Protein AF-A0A7S3HT56-F1 (afdb_monomer_lite)

Foldseek 3Di:
DQDPLLVVLLVCLLVVPQVSNLVSLVVDDCVSQLAADPQR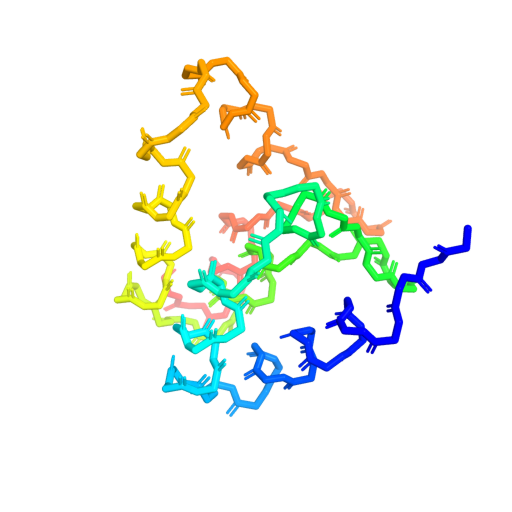DGSLLSNLLVVPVVSNVSSVVSVPPDDDVVSSVVSQCRATNVSDGSVNSNVVNPD

Structure (mmCIF, N/CA/C/O backbone):
data_AF-A0A7S3HT56-F1
#
_entry.id   AF-A0A7S3HT56-F1
#
loop_
_atom_site.group_PDB
_atom_site.id
_atom_site.type_symbol
_atom_site.label_atom_id
_atom_site.label_alt_id
_atom_site.label_comp_id
_atom_site.label_asym_id
_atom_site.label_entity_id
_atom_site.label_seq_id
_atom_site.pdbx_PDB_ins_code
_atom_site.Cartn_x
_atom_site.Cartn_y
_atom_site.Cartn_z
_atom_site.occupancy
_atom_site.B_iso_or_equiv
_atom_site.auth_seq_id
_atom_site.auth_comp_id
_atom_site.auth_asym_id
_atom_site.auth_atom_id
_atom_site.pdbx_PDB_model_num
ATOM 1 N N . MET A 1 1 ? -14.103 -7.664 11.606 1.00 42.84 1 MET A N 1
ATOM 2 C CA . MET A 1 1 ? -14.711 -6.525 10.886 1.00 42.84 1 MET A CA 1
ATOM 3 C C . MET A 1 1 ? -13.570 -5.632 10.445 1.00 42.84 1 MET A C 1
ATOM 5 O O . MET A 1 1 ? -12.771 -5.279 11.302 1.00 42.84 1 MET A O 1
ATOM 9 N N . GLN A 1 2 ? -13.419 -5.348 9.150 1.00 51.47 2 GLN A N 1
ATOM 10 C CA . GLN A 1 2 ? -12.396 -4.388 8.727 1.00 51.47 2 GLN A CA 1
ATOM 11 C C . GLN A 1 2 ? -12.743 -3.013 9.307 1.00 51.47 2 GLN A C 1
ATOM 13 O O . GLN A 1 2 ? -13.904 -2.601 9.291 1.00 51.47 2 GLN A O 1
ATOM 18 N N . SER A 1 3 ? -11.753 -2.361 9.908 1.00 60.56 3 SER A N 1
ATOM 19 C CA . SER A 1 3 ? -11.922 -1.093 10.607 1.00 60.56 3 SER A CA 1
ATOM 20 C C . SER A 1 3 ? -12.313 0.010 9.600 1.00 60.56 3 SER A C 1
ATOM 22 O O . SER A 1 3 ? -11.845 -0.003 8.462 1.00 60.56 3 SER A O 1
ATOM 24 N N . PRO A 1 4 ? -13.159 0.997 9.953 1.00 67.25 4 PRO A N 1
ATOM 25 C CA . PRO A 1 4 ? -13.517 2.091 9.035 1.00 67.25 4 PRO A CA 1
ATOM 26 C C . PRO A 1 4 ? -12.287 2.860 8.522 1.00 67.25 4 PRO A C 1
ATOM 28 O O . PRO A 1 4 ? -12.292 3.403 7.420 1.00 67.25 4 PRO A O 1
ATOM 31 N N . THR A 1 5 ? -11.197 2.826 9.283 1.00 69.44 5 THR A N 1
ATOM 32 C CA . THR A 1 5 ? -9.899 3.380 8.900 1.00 69.44 5 THR A CA 1
ATOM 33 C C . THR A 1 5 ? -9.133 2.585 7.866 1.00 69.44 5 THR A C 1
ATOM 35 O O . THR A 1 5 ? -8.424 3.206 7.086 1.00 69.44 5 THR A O 1
ATOM 38 N N . PHE A 1 6 ? -9.288 1.262 7.800 1.00 75.19 6 PHE A N 1
ATOM 39 C CA . PHE A 1 6 ? -8.730 0.479 6.697 1.00 75.19 6 PHE A CA 1
ATOM 40 C C . PHE A 1 6 ? -9.241 1.021 5.353 1.00 75.19 6 PHE A C 1
ATOM 42 O O . PHE A 1 6 ? -8.472 1.266 4.426 1.00 75.19 6 PHE A O 1
ATOM 49 N N . LYS A 1 7 ? -10.545 1.309 5.286 1.00 78.12 7 LYS A N 1
ATOM 50 C CA . LYS A 1 7 ? -11.187 1.844 4.083 1.00 78.12 7 LYS A CA 1
ATOM 51 C C . LYS A 1 7 ? -10.696 3.257 3.742 1.00 78.12 7 LYS A C 1
ATOM 53 O O . LYS A 1 7 ? -10.509 3.564 2.570 1.00 78.12 7 LYS A O 1
ATOM 58 N N . GLN A 1 8 ? -10.459 4.094 4.756 1.00 82.56 8 GLN A N 1
ATOM 59 C CA . GLN A 1 8 ? -9.890 5.436 4.579 1.00 82.56 8 GLN A CA 1
ATOM 60 C C . GLN A 1 8 ? -8.435 5.389 4.102 1.00 82.56 8 GLN A C 1
ATOM 62 O O . GLN A 1 8 ? -8.077 6.127 3.191 1.00 82.56 8 GLN A O 1
ATOM 67 N N . LEU A 1 9 ? -7.621 4.489 4.658 1.00 80.44 9 LEU A N 1
ATOM 68 C CA . LEU A 1 9 ? -6.231 4.298 4.247 1.00 80.44 9 LEU A CA 1
ATOM 69 C C . LEU A 1 9 ? -6.145 3.833 2.787 1.00 80.44 9 LEU A C 1
ATOM 71 O O . LEU A 1 9 ? -5.378 4.388 2.008 1.00 80.44 9 LEU A O 1
ATOM 75 N N . PHE A 1 10 ? -6.988 2.876 2.387 1.00 81.62 10 PHE A N 1
ATOM 76 C CA . PHE A 1 10 ? -7.079 2.441 0.991 1.00 81.62 10 PHE A CA 1
ATOM 77 C C . PHE A 1 10 ? -7.518 3.558 0.047 1.00 81.62 10 PHE A C 1
ATOM 79 O O . PHE A 1 10 ? -6.974 3.674 -1.048 1.00 81.62 10 PHE A O 1
ATOM 86 N N . ALA A 1 11 ? -8.484 4.383 0.455 1.00 84.50 11 ALA A N 1
ATOM 87 C CA . ALA A 1 11 ? -8.911 5.526 -0.342 1.00 84.50 11 ALA A CA 1
ATOM 88 C C . ALA A 1 11 ? -7.770 6.538 -0.531 1.00 84.50 11 ALA A C 1
ATOM 90 O O . ALA A 1 11 ? -7.527 6.950 -1.661 1.00 84.50 11 ALA A O 1
ATOM 91 N N . ALA A 1 12 ? -7.034 6.858 0.539 1.00 85.81 12 ALA A N 1
ATOM 92 C CA . ALA A 1 12 ? -5.901 7.779 0.496 1.00 85.81 12 ALA A CA 1
ATOM 93 C C . ALA A 1 12 ? -4.756 7.262 -0.397 1.00 85.81 12 ALA A C 1
ATOM 95 O O . ALA A 1 12 ? -4.175 8.015 -1.173 1.00 85.81 12 ALA A O 1
ATOM 96 N N . VAL A 1 13 ? -4.472 5.954 -0.370 1.00 82.50 13 VAL A N 1
ATOM 97 C CA . VAL A 1 13 ? -3.486 5.351 -1.284 1.00 82.50 13 VAL A CA 1
ATOM 98 C C . VAL A 1 13 ? -3.975 5.323 -2.729 1.00 82.50 13 VAL A C 1
ATOM 100 O O . VAL A 1 13 ? -3.199 5.632 -3.630 1.00 82.50 13 VAL A O 1
ATOM 103 N N . LYS A 1 14 ? -5.258 5.024 -2.972 1.00 82.25 14 LYS A N 1
ATOM 104 C CA . LYS A 1 14 ? -5.842 5.101 -4.323 1.00 82.25 14 LYS A CA 1
ATOM 105 C C . LYS A 1 14 ? -5.801 6.523 -4.884 1.00 82.25 14 LYS A C 1
ATOM 107 O O . LYS A 1 14 ? -5.596 6.674 -6.083 1.00 82.25 14 LYS A O 1
ATOM 112 N N . SER A 1 15 ? -5.962 7.548 -4.047 1.00 83.81 15 SER A N 1
ATOM 113 C CA . SER A 1 15 ? -5.856 8.950 -4.466 1.00 83.81 15 SER A CA 1
ATOM 114 C C . SER A 1 15 ? -4.420 9.479 -4.536 1.00 83.81 15 SER A C 1
ATOM 116 O O . SER A 1 15 ? -4.223 10.566 -5.069 1.00 83.81 15 SER A O 1
ATOM 118 N N . GLY A 1 16 ? -3.428 8.746 -4.015 1.00 80.31 16 GLY A N 1
ATOM 119 C CA . GLY A 1 16 ? -2.034 9.202 -3.934 1.00 80.31 16 GLY A CA 1
ATOM 120 C C . GLY A 1 16 ? -1.788 10.274 -2.863 1.00 80.31 16 GLY A C 1
ATOM 121 O O . GLY A 1 16 ? -0.829 11.033 -2.961 1.00 80.31 16 GLY A O 1
ATOM 122 N N . ASP A 1 17 ? -2.650 10.360 -1.848 1.00 85.31 17 ASP A N 1
ATOM 123 C CA . ASP A 1 17 ? -2.548 11.358 -0.780 1.00 85.31 17 ASP A CA 1
ATOM 124 C C . ASP A 1 17 ? -1.526 10.921 0.282 1.00 85.31 17 ASP A C 1
ATOM 126 O O . ASP A 1 17 ? -1.825 10.151 1.200 1.00 85.31 17 ASP A O 1
ATOM 130 N N . VAL A 1 18 ? -0.286 11.389 0.118 1.00 81.44 18 VAL A N 1
ATOM 131 C CA . VAL A 1 18 ? 0.860 10.999 0.956 1.00 81.44 18 VAL A CA 1
ATOM 132 C C . VAL A 1 18 ? 0.698 11.460 2.400 1.00 81.44 18 VAL A C 1
ATOM 134 O O . VAL A 1 18 ? 0.987 10.696 3.320 1.00 81.44 18 VAL A O 1
ATOM 137 N N . GLU A 1 19 ? 0.207 12.683 2.612 1.00 83.06 19 GLU A N 1
ATOM 138 C CA . GLU A 1 19 ? 0.042 13.260 3.951 1.00 83.06 19 GLU A CA 1
ATOM 139 C C . GLU A 1 19 ? -1.058 12.545 4.737 1.00 83.06 19 GLU A C 1
ATOM 141 O O . GLU A 1 19 ? -0.882 12.239 5.925 1.00 83.06 19 GLU A O 1
ATOM 146 N N . ALA A 1 20 ? -2.182 12.233 4.082 1.00 83.56 20 ALA A N 1
ATOM 147 C CA . ALA A 1 20 ? -3.247 11.460 4.708 1.00 83.56 20 ALA A CA 1
ATOM 148 C C . ALA A 1 20 ? -2.756 10.060 5.090 1.00 83.56 20 ALA A C 1
ATOM 150 O O . ALA A 1 20 ? -3.065 9.570 6.179 1.00 83.56 20 ALA A O 1
ATOM 151 N N . VAL A 1 21 ? -1.953 9.425 4.234 1.00 80.25 21 VAL A N 1
ATOM 152 C CA . VAL A 1 21 ? -1.380 8.101 4.496 1.00 80.25 21 VAL A CA 1
ATOM 153 C C . VAL A 1 21 ? -0.377 8.140 5.637 1.00 80.25 21 VAL A C 1
ATOM 155 O O . VAL A 1 21 ? -0.496 7.327 6.550 1.00 80.25 21 VAL A O 1
ATOM 158 N N . GLU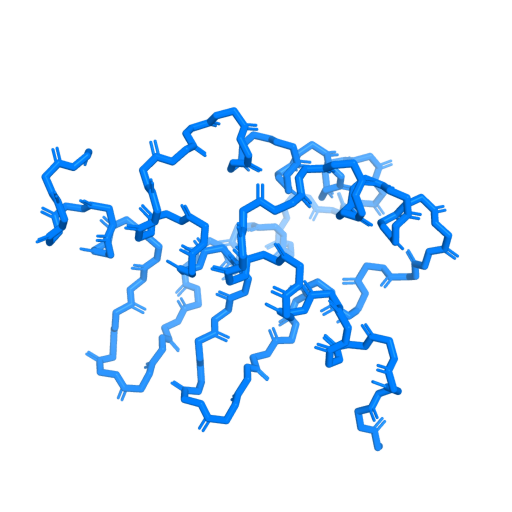 A 1 22 ? 0.549 9.099 5.663 1.00 78.81 22 GLU A N 1
ATOM 159 C CA . GLU A 1 22 ? 1.465 9.285 6.794 1.00 78.81 22 GLU A CA 1
ATOM 160 C C . GLU A 1 22 ? 0.717 9.499 8.109 1.00 78.81 22 GLU A C 1
ATOM 162 O O . GLU A 1 22 ? 1.040 8.876 9.126 1.00 78.81 22 GLU A O 1
ATOM 167 N N . SER A 1 23 ? -0.302 10.358 8.093 1.00 81.62 23 SER A N 1
ATOM 168 C CA . SER A 1 23 ? -1.115 10.648 9.271 1.00 81.62 23 SER A CA 1
ATOM 169 C C . SER A 1 23 ? -1.831 9.389 9.755 1.00 81.62 23 SER A C 1
ATOM 171 O O . SER A 1 23 ? -1.740 9.033 10.928 1.00 81.62 23 SER A O 1
ATOM 173 N N . LEU A 1 24 ? -2.483 8.650 8.856 1.00 78.06 24 LEU A N 1
ATOM 174 C CA . LEU A 1 24 ? -3.187 7.411 9.191 1.00 78.06 24 LEU A CA 1
ATOM 175 C C . LEU A 1 24 ? -2.230 6.309 9.676 1.00 78.06 24 LEU A C 1
ATOM 177 O O . LEU A 1 24 ? -2.560 5.603 10.632 1.00 78.06 24 LEU A O 1
ATOM 181 N N . LEU A 1 25 ? -1.037 6.197 9.083 1.00 75.38 25 LEU A N 1
ATOM 182 C CA . LEU A 1 25 ? 0.000 5.236 9.475 1.00 75.38 25 LEU A CA 1
ATOM 183 C C . LEU A 1 25 ? 0.628 5.569 10.834 1.00 75.38 25 LEU A C 1
ATOM 185 O O . LEU A 1 25 ? 0.936 4.659 11.601 1.00 75.38 25 LEU A O 1
ATOM 189 N N . ARG A 1 26 ? 0.785 6.855 11.180 1.00 71.50 26 ARG A N 1
ATOM 190 C CA . ARG A 1 26 ? 1.278 7.275 12.506 1.00 71.50 26 ARG A CA 1
ATOM 191 C C . ARG A 1 26 ? 0.313 6.927 13.632 1.00 71.50 26 ARG A C 1
ATOM 193 O O . ARG A 1 26 ? 0.752 6.636 14.743 1.00 71.50 26 ARG A O 1
ATOM 200 N N . ILE A 1 27 ? -0.988 6.993 13.361 1.00 64.62 27 ILE A N 1
ATOM 201 C CA . ILE A 1 27 ? -2.027 6.868 14.386 1.00 64.62 27 ILE A CA 1
ATOM 202 C C . ILE A 1 27 ? -2.414 5.393 14.618 1.00 64.62 27 ILE A C 1
ATOM 204 O O . ILE A 1 27 ? -2.976 5.081 15.670 1.00 64.62 27 ILE A O 1
ATOM 208 N N . LYS A 1 28 ? -2.141 4.465 13.681 1.00 64.81 28 LYS A N 1
ATOM 209 C CA . LYS A 1 28 ? -2.742 3.115 13.711 1.00 64.81 28 LYS A CA 1
ATOM 210 C C . LYS A 1 28 ? -1.810 1.920 13.551 1.00 64.81 28 LYS A C 1
ATOM 212 O O . LYS A 1 28 ? -0.671 2.003 13.109 1.00 64.81 28 LYS A O 1
ATOM 217 N N . SER A 1 29 ? -2.338 0.774 13.989 1.00 63.84 29 SER A N 1
ATOM 218 C CA . SER A 1 29 ? -1.645 -0.509 14.003 1.00 63.84 29 SER A CA 1
ATOM 219 C C . SER A 1 29 ? -1.400 -1.043 12.598 1.00 63.84 29 SER A C 1
ATOM 221 O O . SER A 1 29 ? -2.287 -1.081 11.751 1.00 63.84 29 SER A O 1
ATOM 223 N N . MET A 1 30 ? -0.200 -1.583 12.414 1.00 63.25 30 MET A N 1
ATOM 224 C CA . MET A 1 30 ? 0.301 -2.138 11.154 1.00 63.25 30 MET A CA 1
ATOM 225 C C . MET A 1 30 ? -0.556 -3.269 10.574 1.00 63.25 30 MET A C 1
ATOM 227 O O . MET A 1 30 ? -0.468 -3.542 9.384 1.00 63.25 30 MET A O 1
ATOM 231 N N . GLN A 1 31 ? -1.424 -3.892 11.379 1.00 63.72 31 GLN A N 1
ATOM 232 C CA . GLN A 1 31 ? -2.386 -4.895 10.911 1.00 63.72 31 GLN A CA 1
ATOM 233 C C . GLN A 1 31 ? -3.281 -4.380 9.776 1.00 63.72 31 GLN A C 1
ATOM 235 O O . GLN A 1 31 ? -3.583 -5.150 8.869 1.00 63.72 31 GLN A O 1
ATOM 240 N N . ASP A 1 32 ? -3.642 -3.093 9.776 1.00 67.62 32 ASP A N 1
ATOM 241 C CA . ASP A 1 32 ? -4.469 -2.510 8.711 1.00 67.62 32 ASP A CA 1
ATOM 242 C C . ASP A 1 32 ? -3.677 -2.339 7.395 1.00 67.62 32 ASP A C 1
ATOM 244 O O . ASP A 1 32 ? -4.268 -2.357 6.318 1.00 67.62 32 ASP A O 1
ATOM 248 N N . VAL A 1 33 ? -2.341 -2.237 7.459 1.00 69.25 33 VAL A N 1
ATOM 249 C CA . VAL A 1 33 ? -1.458 -2.080 6.285 1.00 69.25 33 VAL A CA 1
ATOM 250 C C . VAL A 1 33 ? -1.328 -3.393 5.515 1.00 69.25 33 VAL A C 1
ATOM 252 O O . VAL A 1 33 ? -1.297 -3.392 4.291 1.00 69.25 33 VAL A O 1
ATOM 255 N N . PHE A 1 34 ? -1.316 -4.522 6.228 1.00 72.69 34 PHE A N 1
ATOM 256 C CA . PHE A 1 34 ? -1.206 -5.867 5.649 1.00 72.69 34 PHE A CA 1
ATOM 257 C C . PHE A 1 34 ? -2.511 -6.404 5.048 1.00 72.69 34 PHE A C 1
ATOM 259 O O . PHE A 1 34 ? -2.533 -7.505 4.496 1.00 72.69 34 PHE A O 1
ATOM 266 N N . CYS A 1 35 ? -3.608 -5.660 5.175 1.00 76.50 35 CYS A N 1
ATOM 267 C CA . CYS A 1 35 ? -4.911 -6.095 4.705 1.00 76.50 35 CYS A CA 1
ATOM 268 C C . CYS A 1 35 ? -5.071 -5.897 3.191 1.00 76.50 35 CYS A C 1
ATOM 270 O O . CYS A 1 35 ? -4.507 -4.984 2.588 1.00 76.50 35 CYS A O 1
ATOM 272 N N . GLN A 1 36 ? -5.894 -6.757 2.597 1.00 82.19 36 GLN A N 1
ATOM 273 C CA . GLN A 1 36 ? -6.301 -6.674 1.200 1.00 82.19 36 GLN A CA 1
ATOM 274 C C . GLN A 1 36 ? -7.683 -6.018 1.084 1.00 82.19 36 GLN A C 1
ATOM 276 O O . GLN A 1 36 ? -8.528 -6.198 1.972 1.00 82.19 36 GLN A O 1
ATOM 281 N N . ASP A 1 37 ? -7.923 -5.276 0.001 1.00 81.44 37 ASP A N 1
ATOM 282 C CA . ASP A 1 37 ? -9.255 -4.765 -0.328 1.00 81.44 37 ASP A CA 1
ATOM 283 C C . ASP A 1 37 ? -10.152 -5.818 -0.995 1.00 81.44 37 ASP A C 1
ATOM 285 O O . ASP A 1 37 ? -9.872 -7.019 -1.013 1.00 81.44 37 ASP A O 1
ATOM 289 N N . GLN A 1 38 ? -11.288 -5.354 -1.512 1.00 82.44 38 GLN A N 1
ATOM 290 C CA . GLN A 1 38 ? -12.292 -6.180 -2.177 1.00 82.44 38 GLN A CA 1
ATOM 291 C C . GLN A 1 38 ? -11.763 -6.871 -3.442 1.00 82.44 38 GLN A C 1
ATOM 293 O O . GLN A 1 38 ? -12.263 -7.937 -3.801 1.00 82.44 38 GLN A O 1
ATOM 298 N N . ASP A 1 39 ? -10.733 -6.314 -4.079 1.00 81.00 39 ASP A N 1
ATOM 299 C CA . ASP A 1 39 ? -10.049 -6.894 -5.234 1.00 81.00 39 ASP A CA 1
ATOM 300 C C . ASP A 1 39 ? -8.824 -7.713 -4.823 1.00 81.00 39 ASP A C 1
ATOM 302 O O . ASP A 1 39 ? -7.965 -8.031 -5.640 1.00 81.00 39 ASP A O 1
ATOM 306 N N . LYS A 1 40 ? -8.745 -8.095 -3.544 1.00 84.50 40 LYS A N 1
ATOM 307 C CA . LYS A 1 40 ? -7.577 -8.740 -2.941 1.00 84.50 40 LYS A CA 1
ATOM 308 C C . LYS A 1 40 ? -6.297 -7.910 -3.104 1.00 84.50 40 LYS A C 1
ATOM 310 O O . LYS A 1 40 ? -5.208 -8.415 -2.838 1.00 84.50 40 LYS A O 1
ATOM 315 N N . ASP A 1 41 ? -6.401 -6.649 -3.505 1.00 83.56 41 ASP A N 1
ATOM 316 C CA . ASP A 1 41 ? -5.234 -5.823 -3.711 1.00 83.56 41 ASP A CA 1
ATOM 317 C C . ASP A 1 41 ? -4.771 -5.282 -2.374 1.00 83.56 41 ASP A C 1
ATOM 319 O O . ASP A 1 41 ? -5.535 -4.839 -1.517 1.00 83.56 41 ASP A O 1
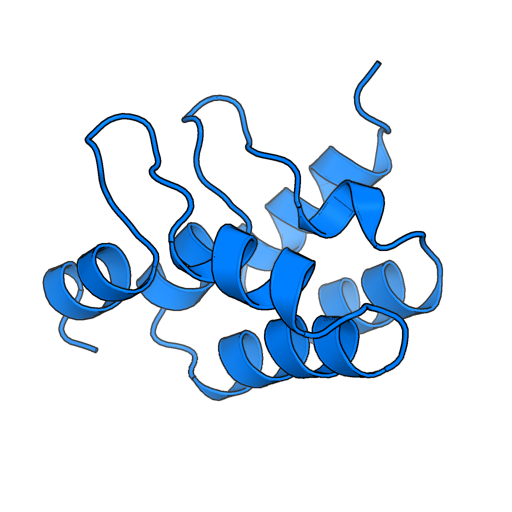ATOM 323 N N . THR A 1 42 ? -3.470 -5.357 -2.192 1.00 84.00 42 THR A N 1
ATOM 324 C CA . THR A 1 42 ? -2.787 -4.828 -1.033 1.00 84.00 42 THR A CA 1
ATOM 325 C C . THR A 1 42 ? -2.482 -3.349 -1.265 1.00 84.00 42 THR A C 1
ATOM 327 O O . THR A 1 42 ? -2.272 -2.928 -2.403 1.00 84.00 42 THR A O 1
ATOM 330 N N . LEU A 1 43 ? -2.343 -2.562 -0.195 1.00 81.31 43 LEU A N 1
ATOM 331 C CA . LEU A 1 43 ? -1.859 -1.174 -0.264 1.00 81.31 43 LEU A CA 1
ATOM 332 C C . LEU A 1 43 ? -0.582 -1.033 -1.106 1.00 81.31 43 LEU A C 1
ATOM 334 O O . LEU A 1 43 ? -0.461 -0.106 -1.903 1.00 81.31 43 LEU A O 1
ATOM 338 N N . LEU A 1 44 ? 0.337 -1.997 -0.985 1.00 83.88 44 LEU A N 1
ATOM 339 C CA . LEU A 1 44 ? 1.566 -2.031 -1.773 1.00 83.88 44 LEU A CA 1
ATOM 340 C C . LEU A 1 44 ? 1.319 -2.237 -3.281 1.00 83.88 44 LEU A C 1
ATOM 342 O O . LEU A 1 44 ? 2.037 -1.663 -4.092 1.00 83.88 44 LEU A O 1
ATOM 346 N N . ILE A 1 45 ? 0.313 -3.037 -3.659 1.00 85.19 45 ILE A N 1
ATOM 347 C CA . ILE A 1 45 ? -0.049 -3.285 -5.065 1.00 85.19 45 ILE A CA 1
ATOM 348 C C . ILE A 1 45 ? -0.580 -1.999 -5.700 1.00 85.19 45 ILE A C 1
ATOM 350 O O . ILE A 1 45 ? -0.145 -1.622 -6.787 1.00 85.19 45 ILE A O 1
ATOM 354 N N . ILE A 1 46 ? -1.462 -1.296 -4.987 1.00 84.69 46 ILE A N 1
ATOM 355 C CA . ILE A 1 46 ? -2.043 -0.032 -5.449 1.00 84.69 46 ILE A CA 1
ATOM 356 C C . ILE A 1 46 ? -0.959 1.043 -5.572 1.00 84.69 46 ILE A C 1
ATOM 358 O O . ILE A 1 46 ? -0.845 1.682 -6.615 1.00 84.69 46 ILE A O 1
ATOM 362 N N . ALA A 1 47 ? -0.125 1.208 -4.541 1.00 83.69 47 ALA A N 1
ATOM 363 C CA . ALA A 1 47 ? 0.961 2.186 -4.547 1.00 83.69 47 ALA A CA 1
ATOM 364 C C . ALA A 1 47 ? 1.967 1.935 -5.683 1.00 83.69 47 ALA A C 1
ATOM 366 O O . ALA A 1 47 ? 2.379 2.872 -6.362 1.00 83.69 47 ALA A O 1
ATOM 367 N N . ALA A 1 48 ? 2.322 0.672 -5.934 1.00 85.06 48 ALA A N 1
ATOM 368 C CA . ALA A 1 48 ? 3.210 0.312 -7.035 1.00 85.06 48 ALA A CA 1
ATOM 369 C C . ALA A 1 48 ? 2.588 0.596 -8.409 1.00 85.06 48 ALA A C 1
ATOM 371 O O . ALA A 1 48 ? 3.276 1.070 -9.309 1.00 85.06 48 ALA A O 1
ATOM 372 N N . GLY A 1 49 ? 1.280 0.371 -8.559 1.00 82.12 49 GLY A N 1
ATOM 373 C CA . GLY A 1 49 ? 0.542 0.736 -9.767 1.00 82.12 49 GLY A CA 1
ATOM 374 C C . GLY A 1 49 ? 0.490 2.246 -10.034 1.00 82.12 49 GLY A C 1
ATOM 375 O O . GLY A 1 49 ? 0.341 2.644 -11.187 1.00 82.12 49 GLY A O 1
ATOM 376 N N . ASN A 1 50 ? 0.648 3.080 -9.003 1.00 80.94 50 ASN A N 1
ATOM 377 C CA . ASN A 1 50 ? 0.740 4.535 -9.150 1.00 80.94 50 ASN A CA 1
ATOM 378 C C . ASN A 1 50 ? 2.150 5.014 -9.540 1.00 80.94 50 ASN A C 1
ATOM 380 O O . ASN A 1 50 ? 2.321 6.192 -9.842 1.00 80.94 50 ASN A O 1
ATOM 384 N N . GLY A 1 51 ? 3.161 4.137 -9.510 1.00 78.31 51 GLY A N 1
ATOM 385 C CA . GLY A 1 51 ? 4.538 4.477 -9.885 1.00 78.31 51 GLY A CA 1
ATOM 386 C C . GLY A 1 51 ? 5.289 5.354 -8.894 1.00 78.31 51 GLY A C 1
ATOM 387 O O . GLY A 1 51 ? 6.409 5.786 -9.168 1.00 78.31 51 GLY A O 1
ATOM 388 N N . ASP A 1 52 ? 4.697 5.627 -7.735 1.00 77.38 52 ASP A N 1
ATOM 389 C CA 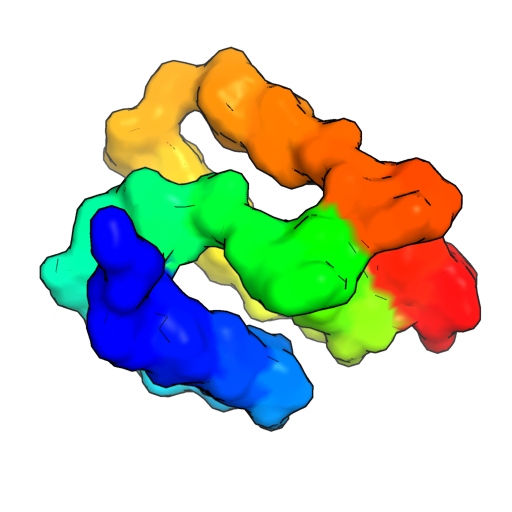. ASP A 1 52 ? 5.295 6.519 -6.757 1.00 77.38 52 ASP A CA 1
ATOM 390 C C . ASP A 1 52 ? 6.243 5.743 -5.833 1.00 77.38 52 ASP A C 1
ATOM 392 O O . ASP A 1 52 ? 5.877 5.225 -4.775 1.00 77.38 52 ASP A O 1
ATOM 396 N N . ALA A 1 53 ? 7.505 5.651 -6.256 1.00 77.44 53 ALA A N 1
ATOM 397 C CA . ALA A 1 53 ? 8.557 4.979 -5.499 1.00 77.44 53 ALA A CA 1
ATOM 398 C C . ALA A 1 53 ? 8.779 5.597 -4.106 1.00 77.44 53 ALA A C 1
ATOM 400 O O . ALA A 1 53 ? 9.151 4.883 -3.172 1.00 77.44 53 ALA A O 1
ATOM 401 N N . LYS A 1 54 ? 8.537 6.908 -3.933 1.00 77.56 54 LYS A N 1
ATOM 402 C CA . LYS A 1 54 ? 8.631 7.553 -2.613 1.00 77.56 54 LYS A CA 1
ATOM 403 C C . LYS A 1 54 ? 7.521 7.052 -1.705 1.00 77.56 54 LYS A C 1
ATOM 405 O O . LYS A 1 54 ? 7.783 6.696 -0.560 1.00 77.56 54 LYS A O 1
ATOM 410 N N . PHE A 1 55 ? 6.315 6.958 -2.244 1.00 76.88 55 PHE A N 1
ATOM 411 C CA . PHE A 1 55 ? 5.157 6.417 -1.548 1.00 76.88 55 PHE A CA 1
ATOM 412 C C . PHE A 1 55 ? 5.352 4.954 -1.141 1.00 76.88 55 PHE A C 1
ATOM 414 O O . PHE A 1 55 ? 5.045 4.558 -0.016 1.00 76.88 55 PHE A O 1
ATOM 421 N N . LEU A 1 56 ? 5.935 4.157 -2.042 1.00 78.19 56 LEU A N 1
ATOM 422 C CA . LEU A 1 56 ? 6.281 2.763 -1.781 1.00 78.19 56 LEU A CA 1
ATOM 423 C C . LEU A 1 56 ? 7.297 2.640 -0.638 1.00 78.19 56 LEU A C 1
ATOM 425 O O . LEU A 1 56 ? 7.127 1.816 0.261 1.00 78.19 56 LEU A O 1
ATOM 429 N N . ASN A 1 57 ? 8.330 3.488 -0.649 1.00 78.62 57 ASN A N 1
ATOM 430 C CA . ASN A 1 57 ? 9.322 3.544 0.421 1.00 78.62 57 ASN A CA 1
ATOM 431 C C . ASN A 1 57 ? 8.696 3.954 1.755 1.00 78.62 57 ASN A C 1
ATOM 433 O O . ASN A 1 57 ? 9.027 3.353 2.768 1.00 78.62 57 ASN A O 1
ATOM 437 N N . LEU A 1 58 ? 7.748 4.893 1.758 1.00 78.19 58 LEU A N 1
ATOM 438 C CA . LEU A 1 58 ? 7.034 5.324 2.963 1.00 78.19 58 LEU A CA 1
ATOM 439 C C . LEU A 1 58 ? 6.253 4.168 3.611 1.00 78.19 58 LEU A C 1
ATOM 441 O O . LEU A 1 58 ? 6.383 3.908 4.807 1.00 78.19 58 LEU A O 1
ATOM 445 N N . LEU A 1 59 ? 5.513 3.402 2.802 1.00 76.06 59 LEU A N 1
ATOM 446 C CA . LEU A 1 59 ? 4.804 2.194 3.245 1.00 76.06 59 LEU A CA 1
ATOM 447 C C . LEU A 1 59 ? 5.765 1.121 3.790 1.00 76.06 59 LEU A C 1
ATOM 449 O O . LEU A 1 59 ? 5.469 0.475 4.799 1.00 76.06 59 LEU A O 1
ATOM 453 N N . LEU A 1 60 ? 6.923 0.936 3.147 1.00 76.31 60 LEU A N 1
ATOM 454 C CA . LEU A 1 60 ? 7.944 -0.026 3.574 1.00 76.31 60 LEU A CA 1
ATOM 455 C C . LEU A 1 60 ? 8.675 0.411 4.852 1.00 76.31 60 LEU A C 1
ATOM 457 O O . LEU A 1 60 ? 8.941 -0.434 5.711 1.00 76.31 60 LEU A O 1
ATOM 461 N N . ASP A 1 61 ? 8.976 1.699 5.006 1.00 75.06 61 ASP A N 1
ATOM 462 C CA . ASP A 1 61 ? 9.638 2.256 6.190 1.00 75.06 61 ASP A CA 1
ATOM 463 C C . ASP A 1 61 ? 8.723 2.238 7.411 1.00 75.06 61 ASP A C 1
ATOM 465 O O . ASP A 1 61 ? 9.159 1.835 8.495 1.00 75.06 61 ASP A O 1
ATOM 469 N N . CYS A 1 62 ? 7.431 2.538 7.235 1.00 66.44 62 CYS A N 1
ATOM 470 C CA . CYS A 1 62 ? 6.434 2.292 8.275 1.00 66.44 62 CYS A CA 1
ATOM 471 C C . CYS A 1 62 ? 6.453 0.820 8.711 1.00 66.44 62 CYS A C 1
ATOM 473 O O . CYS A 1 62 ? 6.460 0.542 9.910 1.00 66.44 62 CYS A O 1
ATOM 475 N N . GLY A 1 63 ? 6.585 -0.103 7.749 1.00 61.88 63 GLY A N 1
ATOM 476 C CA . GLY A 1 63 ? 6.787 -1.539 7.949 1.00 61.88 63 GLY A CA 1
ATOM 477 C C . GLY A 1 63 ? 8.012 -1.916 8.802 1.00 61.88 63 GLY A C 1
ATOM 478 O O . GLY A 1 63 ? 7.956 -2.834 9.628 1.00 61.88 63 GLY A O 1
ATOM 479 N N . ARG A 1 64 ? 9.138 -1.223 8.594 1.00 59.66 64 ARG A N 1
ATOM 480 C CA . ARG A 1 64 ? 10.456 -1.553 9.171 1.00 59.66 64 ARG A CA 1
ATOM 481 C C . ARG A 1 64 ? 10.607 -1.151 10.632 1.00 59.66 64 ARG A C 1
ATOM 483 O O . ARG A 1 64 ? 11.362 -1.798 11.352 1.00 59.66 64 ARG A O 1
ATOM 490 N N . GLY A 1 65 ? 9.900 -0.116 11.080 1.00 54.12 65 GLY A N 1
ATOM 491 C CA . GLY A 1 65 ? 10.071 0.437 12.426 1.00 54.12 65 GLY A CA 1
ATOM 492 C C . GLY A 1 65 ? 9.584 -0.457 13.574 1.00 54.12 65 GLY A C 1
ATOM 493 O O . GLY A 1 65 ? 9.973 -0.220 14.716 1.00 54.12 65 GLY A O 1
ATOM 494 N N . LYS A 1 66 ? 8.717 -1.454 13.316 1.00 51.34 66 LYS A N 1
ATOM 495 C CA . LYS A 1 66 ? 8.048 -2.239 14.381 1.00 51.34 66 LYS A CA 1
ATOM 496 C C . LYS A 1 66 ? 7.798 -3.729 14.079 1.00 51.34 66 LYS A C 1
ATOM 498 O O . LYS A 1 66 ? 7.220 -4.409 14.922 1.00 51.34 66 LYS A O 1
ATOM 503 N N . GLY A 1 67 ? 8.199 -4.249 12.914 1.00 53.97 67 GLY A N 1
ATOM 504 C CA . GLY A 1 67 ? 7.968 -5.646 12.513 1.00 53.97 67 GLY A CA 1
AT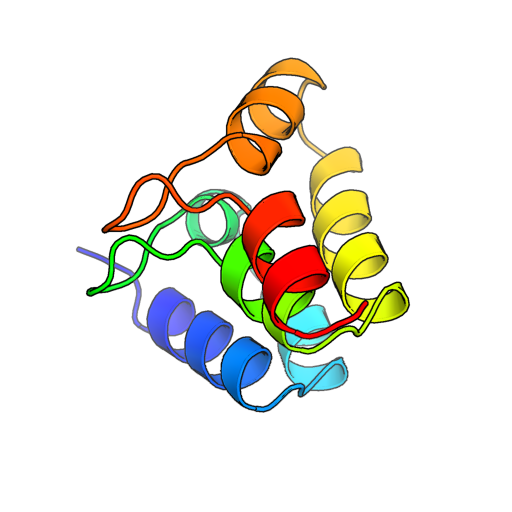OM 505 C C . GLY A 1 67 ? 9.257 -6.452 12.331 1.00 53.97 67 GLY A C 1
ATOM 506 O O . GLY A 1 67 ? 10.270 -5.939 11.858 1.00 53.97 67 GLY A O 1
ATOM 507 N N . THR A 1 68 ? 9.225 -7.745 12.655 1.00 53.56 68 THR A N 1
ATOM 508 C CA . THR A 1 68 ? 10.238 -8.711 12.208 1.00 53.56 68 THR A CA 1
ATOM 509 C C . THR A 1 68 ? 10.274 -8.715 10.675 1.00 53.56 68 THR A C 1
ATOM 511 O O . THR A 1 68 ? 9.231 -8.799 10.027 1.00 53.56 68 THR A O 1
ATOM 514 N N . ARG A 1 69 ? 11.473 -8.647 10.073 1.00 58.81 69 ARG A N 1
ATOM 515 C CA . ARG A 1 69 ? 11.698 -8.604 8.604 1.00 58.81 69 ARG A CA 1
ATOM 516 C C . ARG A 1 69 ? 10.886 -9.641 7.802 1.00 58.81 69 ARG A C 1
ATOM 518 O O . ARG A 1 69 ? 10.621 -9.424 6.624 1.00 58.81 69 ARG A O 1
ATOM 525 N N . THR A 1 70 ? 10.498 -10.745 8.433 1.00 56.41 70 THR A N 1
ATOM 526 C CA . THR A 1 70 ? 9.737 -11.858 7.854 1.00 56.41 70 THR A CA 1
ATOM 527 C C . THR A 1 70 ? 8.300 -11.493 7.461 1.00 56.41 70 THR A C 1
ATOM 529 O O . THR A 1 70 ? 7.871 -11.855 6.367 1.00 56.41 70 THR A O 1
ATOM 532 N N . GLU A 1 71 ? 7.572 -10.737 8.290 1.00 62.34 71 GLU A N 1
ATOM 533 C CA . GLU A 1 71 ? 6.187 -10.326 7.981 1.00 62.34 71 GLU A CA 1
ATOM 534 C C . GLU A 1 71 ? 6.160 -9.321 6.820 1.00 62.34 71 GLU A C 1
ATOM 536 O O . GLU A 1 71 ? 5.314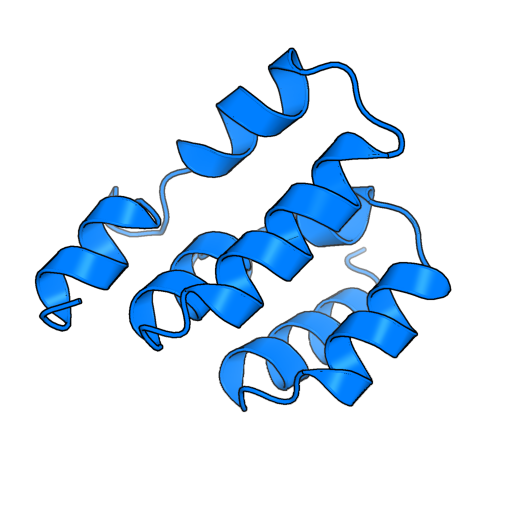 -9.387 5.927 1.00 62.34 71 GLU A O 1
ATOM 541 N N . LEU A 1 72 ? 7.175 -8.454 6.771 1.00 64.81 72 LEU A N 1
ATOM 542 C CA . LEU A 1 72 ? 7.408 -7.518 5.674 1.00 64.81 72 LEU A CA 1
ATOM 543 C C . LEU A 1 72 ? 7.701 -8.233 4.347 1.00 64.81 72 LEU A C 1
ATOM 545 O O . LEU A 1 72 ? 7.131 -7.867 3.327 1.00 64.81 72 LEU A O 1
ATOM 549 N N . TRP A 1 73 ? 8.561 -9.261 4.342 1.00 66.00 73 TRP A N 1
ATOM 550 C CA . TRP A 1 73 ? 8.863 -10.032 3.126 1.00 66.00 73 TRP A CA 1
ATOM 551 C C . TRP A 1 73 ? 7.625 -10.740 2.563 1.00 66.00 73 TRP A C 1
ATOM 553 O O . TRP A 1 73 ? 7.411 -10.771 1.349 1.00 66.00 73 TRP A O 1
ATOM 563 N N . LYS A 1 74 ? 6.793 -11.298 3.448 1.00 69.44 74 LYS A N 1
ATOM 564 C CA . LYS A 1 74 ? 5.535 -11.933 3.049 1.00 69.44 74 LYS A CA 1
ATOM 565 C C . LYS A 1 74 ? 4.597 -10.919 2.397 1.00 69.44 74 LYS A C 1
ATOM 567 O O . LYS A 1 74 ? 3.987 -11.243 1.386 1.00 69.44 74 LYS A O 1
ATOM 572 N N . TYR A 1 75 ? 4.547 -9.699 2.928 1.00 74.31 75 TYR A N 1
ATOM 573 C CA . TYR A 1 75 ? 3.712 -8.605 2.435 1.00 74.31 75 TYR A CA 1
ATOM 574 C C . TYR A 1 75 ? 4.042 -8.153 1.005 1.00 74.31 75 TYR A C 1
ATOM 576 O O . TYR A 1 75 ? 3.130 -7.983 0.199 1.00 74.31 75 TYR A O 1
ATOM 584 N N . VAL A 1 76 ? 5.327 -8.022 0.653 1.00 76.56 76 VAL A N 1
ATOM 585 C CA . VAL A 1 76 ? 5.750 -7.614 -0.709 1.00 76.56 76 VAL A CA 1
ATOM 586 C C . VAL A 1 76 ? 5.339 -8.628 -1.781 1.00 76.56 76 VAL A C 1
ATOM 588 O O . VAL A 1 76 ? 5.125 -8.263 -2.936 1.00 76.56 76 VAL A O 1
ATOM 591 N N . ASN A 1 77 ? 5.222 -9.897 -1.387 1.00 81.56 77 ASN A N 1
ATOM 592 C CA . ASN A 1 77 ? 4.871 -11.014 -2.260 1.00 81.56 77 ASN A CA 1
ATOM 593 C C . ASN A 1 77 ? 3.392 -11.415 -2.166 1.00 81.56 77 ASN A C 1
ATOM 595 O O . ASN A 1 77 ? 3.004 -12.432 -2.742 1.00 81.56 77 ASN A O 1
ATOM 599 N N . VAL A 1 78 ? 2.559 -10.649 -1.450 1.00 84.38 78 VAL A N 1
ATOM 600 C CA . VAL A 1 78 ? 1.115 -10.899 -1.438 1.00 84.38 78 VAL A CA 1
ATOM 601 C C . VAL A 1 78 ? 0.574 -10.709 -2.848 1.00 84.38 78 VAL A C 1
ATOM 603 O O . VAL A 1 78 ? 0.856 -9.715 -3.518 1.00 84.38 78 VAL A O 1
ATOM 606 N N . GLN A 1 79 ? -0.206 -11.691 -3.279 1.00 85.44 79 GLN A N 1
ATOM 607 C CA . GLN A 1 79 ? -0.845 -11.711 -4.580 1.00 85.44 79 GLN A CA 1
ATOM 608 C C . GLN A 1 79 ? -2.277 -11.185 -4.483 1.00 85.44 79 GLN A C 1
ATOM 610 O O . GLN A 1 79 ? -3.057 -11.635 -3.639 1.00 85.44 79 GLN A O 1
ATOM 615 N N . GLY A 1 80 ? -2.609 -10.257 -5.378 1.00 81.81 80 GLY A N 1
ATOM 616 C CA . GLY A 1 80 ? -3.966 -9.787 -5.625 1.00 81.81 80 GLY A CA 1
ATOM 617 C C . GLY A 1 80 ? -4.814 -10.799 -6.394 1.00 81.81 80 GLY A C 1
ATOM 618 O O . GLY A 1 80 ? -4.436 -11.960 -6.578 1.00 81.81 80 GLY A O 1
ATOM 619 N N . LYS A 1 81 ? -5.982 -10.356 -6.864 1.00 78.75 81 LYS A N 1
ATOM 620 C CA . LYS A 1 81 ? -7.014 -11.200 -7.502 1.00 78.75 81 LYS A CA 1
ATOM 621 C C . LYS A 1 81 ? -6.530 -12.015 -8.703 1.00 78.75 81 LYS A C 1
ATOM 623 O O . LYS A 1 81 ? -7.005 -13.133 -8.877 1.00 78.75 81 LYS A O 1
ATOM 628 N N . ASP A 1 82 ? -5.526 -11.520 -9.424 1.00 81.12 82 ASP A N 1
ATOM 629 C CA . ASP A 1 82 ? -4.968 -12.163 -10.623 1.00 81.12 82 ASP A CA 1
ATOM 630 C C . ASP A 1 82 ? -3.554 -12.734 -10.413 1.00 81.12 82 ASP A C 1
ATOM 632 O O . ASP A 1 82 ? -2.785 -12.878 -11.362 1.00 81.12 82 ASP A O 1
ATOM 636 N N . GLY A 1 83 ? -3.134 -12.970 -9.166 1.00 83.38 83 GLY A N 1
ATOM 637 C CA . GLY A 1 83 ? -1.733 -13.315 -8.894 1.00 83.38 83 GLY A CA 1
ATOM 638 C C . GLY A 1 83 ? -0.778 -12.116 -8.999 1.00 83.38 83 GLY A C 1
ATOM 639 O O . GLY A 1 83 ? 0.434 -12.281 -8.856 1.00 83.38 83 GLY A O 1
ATOM 640 N N . CYS A 1 84 ? -1.311 -10.913 -9.250 1.00 83.69 84 CYS A N 1
ATOM 641 C CA . CYS A 1 84 ? -0.534 -9.684 -9.364 1.00 83.69 84 CYS A CA 1
ATOM 642 C C . CYS A 1 84 ? 0.116 -9.336 -8.026 1.00 83.69 84 CYS A C 1
ATOM 644 O O . CYS A 1 84 ? -0.551 -9.264 -7.000 1.00 83.69 84 CYS A O 1
ATOM 646 N N . THR A 1 85 ? 1.419 -9.093 -8.053 1.00 88.38 85 THR A N 1
ATOM 647 C CA . THR A 1 85 ? 2.170 -8.524 -6.933 1.00 88.38 85 THR A CA 1
ATOM 648 C C . THR A 1 85 ? 2.416 -7.041 -7.186 1.00 88.38 85 THR A C 1
ATOM 650 O O . THR A 1 85 ? 2.195 -6.542 -8.292 1.00 88.38 85 THR A O 1
ATOM 653 N N . ALA A 1 86 ? 2.924 -6.331 -6.179 1.00 84.00 86 ALA A N 1
ATOM 654 C CA . ALA A 1 86 ? 3.286 -4.925 -6.325 1.00 84.00 86 ALA A CA 1
ATOM 655 C C . ALA A 1 86 ? 4.285 -4.705 -7.472 1.00 84.00 86 ALA A C 1
ATOM 657 O O . ALA A 1 86 ? 4.107 -3.807 -8.288 1.00 84.00 86 ALA A O 1
ATOM 658 N N . LEU A 1 87 ? 5.275 -5.591 -7.608 1.00 83.44 87 LEU A N 1
ATOM 659 C CA . LEU A 1 87 ? 6.244 -5.518 -8.699 1.00 83.44 87 LEU A CA 1
ATOM 660 C C . LEU A 1 87 ? 5.572 -5.673 -10.074 1.00 83.44 87 LEU A C 1
ATOM 662 O O . LEU A 1 87 ? 5.838 -4.891 -10.980 1.00 83.44 87 LEU A O 1
ATOM 666 N N . ILE A 1 88 ? 4.652 -6.636 -10.213 1.00 84.94 88 ILE A N 1
ATOM 667 C CA . ILE A 1 88 ? 3.896 -6.836 -11.459 1.00 84.94 88 ILE A CA 1
ATOM 668 C C . ILE A 1 88 ? 3.043 -5.600 -11.773 1.00 84.94 88 ILE A C 1
ATOM 670 O O . ILE A 1 88 ? 2.961 -5.199 -12.933 1.00 84.94 88 ILE A O 1
ATOM 674 N N . ALA A 1 89 ? 2.423 -4.981 -10.765 1.00 84.12 89 ALA A N 1
ATOM 675 C CA . ALA A 1 89 ? 1.619 -3.774 -10.944 1.00 84.12 89 ALA A CA 1
ATOM 676 C C . ALA A 1 89 ? 2.457 -2.581 -11.439 1.00 84.12 89 ALA A C 1
ATOM 678 O O . ALA A 1 89 ? 2.049 -1.936 -12.405 1.00 84.12 89 ALA A O 1
ATOM 679 N N . ALA A 1 90 ? 3.638 -2.345 -10.853 1.00 84.31 90 ALA A N 1
ATOM 680 C CA . ALA A 1 90 ? 4.583 -1.328 -11.327 1.00 84.31 90 ALA A CA 1
ATOM 681 C C . ALA A 1 90 ? 5.008 -1.592 -12.780 1.00 84.31 90 ALA A C 1
ATOM 683 O O . ALA A 1 90 ? 4.832 -0.736 -13.649 1.00 84.31 90 ALA A O 1
ATOM 684 N N . SER A 1 91 ? 5.427 -2.825 -13.087 1.00 85.94 91 SER A N 1
ATOM 685 C CA . SER A 1 91 ? 5.856 -3.194 -14.440 1.00 85.94 91 SER A CA 1
ATOM 686 C C . SER A 1 91 ? 4.738 -3.065 -15.481 1.00 85.94 91 SER A C 1
ATOM 688 O O . SER A 1 91 ? 4.985 -2.586 -16.584 1.00 85.94 91 SER A O 1
ATOM 690 N N . ARG A 1 92 ? 3.488 -3.436 -15.152 1.00 82.81 92 ARG A N 1
ATOM 691 C CA . ARG A 1 92 ? 2.327 -3.279 -16.059 1.00 82.81 92 ARG A CA 1
ATOM 692 C C . ARG A 1 92 ? 2.006 -1.817 -16.364 1.00 82.81 92 ARG A C 1
ATOM 694 O O . ARG A 1 92 ? 1.380 -1.541 -17.385 1.00 82.81 92 ARG A O 1
ATOM 701 N N . LYS A 1 93 ? 2.384 -0.901 -15.474 1.00 80.94 93 LYS A N 1
ATOM 702 C CA . LYS A 1 93 ? 2.161 0.542 -15.610 1.00 80.94 93 LYS A CA 1
ATOM 703 C C . LYS A 1 93 ? 3.366 1.283 -16.196 1.00 80.94 93 LYS A C 1
ATOM 705 O O . LYS A 1 93 ? 3.218 2.439 -16.574 1.00 80.94 93 LYS A O 1
ATOM 710 N N . GLY A 1 94 ? 4.497 0.596 -16.374 1.00 76.75 94 GLY A N 1
ATOM 711 C CA . GLY A 1 94 ? 5.715 1.149 -16.972 1.00 76.75 94 GLY A CA 1
ATOM 712 C C . GLY A 1 94 ? 6.626 1.862 -15.971 1.00 76.75 94 GLY A C 1
ATOM 713 O O . GLY A 1 94 ? 7.350 2.773 -16.370 1.00 76.75 94 GLY A O 1
ATOM 714 N N . HIS A 1 95 ? 6.562 1.471 -14.696 1.00 62.50 95 HIS A N 1
ATOM 715 C CA . HIS A 1 95 ? 7.377 1.996 -13.598 1.00 62.50 95 HIS A CA 1
ATOM 716 C C . HIS A 1 95 ? 8.464 1.010 -13.168 1.00 62.50 95 HIS A C 1
ATOM 718 O O . HIS A 1 95 ? 8.201 -0.218 -13.203 1.00 62.50 95 HIS A O 1
#

Secondary structure (DSSP, 8-state):
---HHHHHHHHHHHHT-HHHHHHHHHHS-GGGTT-B-TTS-BHHHHHHHTT-HHHHHHHHHHHHTTS-HHHHHHHHT---TTS--HHHHHHHHT-

pLDDT: mean 75.56, std 9.95, range [42.84, 88.38]

Organism: NCBI:txid89044

Radius of gyration: 12.17 Å; chains: 1; bounding box: 26×27×31 Å

Sequence (95 aa):
MQSPTFKQLFAAVKSGDVEAVESLLRIKSMQDVFCQDQDKDTLLIIAAGNGDAKFLNLLLDCGRGKGTRTELWKYVNVQGKDGCTALIAASRKGH

InterPro domains:
  IPR002110 Ankyrin repeat [PF12796] (9-95)
  IPR036770 Ankyrin repeat-containing domain superfamily [G3DSA:1.25.40.20] (1-95)
  IPR036770 Ankyrin repeat-containing domain superfamily [SSF48403] (9-95)